Protein AF-A0A2I3G168-F1 (afdb_monomer_lite)

Sequence (100 aa):
MAEALSTRGPVPLMELELYFLIARYLSAGLCWRGAQVLVQELEQYQLLPQRVDWEGNEHNRSYEELVLSNEHVAPDHLLVTSLLTAGRQSLLRTAKGTLI

Organism: Nomascus leucogenys (NCBI:txid61853)

Structure (mmCIF, N/CA/C/O backbone):
data_AF-A0A2I3G168-F1
#
_entry.id   AF-A0A2I3G168-F1
#
loop_
_atom_site.group_PDB
_atom_site.id
_atom_site.type_symbol
_atom_site.label_atom_id
_atom_site.label_alt_id
_atom_site.label_comp_id
_atom_site.label_asym_id
_atom_site.label_entity_id
_atom_site.label_seq_id
_atom_site.pdbx_PDB_ins_code
_atom_site.Cartn_x
_atom_site.Cartn_y
_atom_site.Cartn_z
_atom_site.occupancy
_atom_site.B_iso_or_equiv
_atom_site.auth_seq_id
_atom_site.auth_comp_id
_atom_site.auth_asym_id
_atom_site.auth_atom_id
_atom_site.pdbx_PDB_model_num
ATOM 1 N N . MET A 1 1 ? 12.681 9.990 18.899 1.00 34.91 1 MET A N 1
ATOM 2 C CA . MET A 1 1 ? 12.603 10.435 17.490 1.00 34.91 1 MET A CA 1
ATOM 3 C C . MET A 1 1 ? 11.279 9.950 16.880 1.00 34.91 1 MET A C 1
ATOM 5 O O . MET A 1 1 ? 11.307 9.167 15.948 1.00 34.91 1 MET A O 1
ATOM 9 N N . ALA A 1 2 ? 10.122 10.347 17.427 1.00 42.28 2 ALA A N 1
ATOM 10 C CA . ALA A 1 2 ? 8.802 9.859 16.981 1.00 42.28 2 ALA A CA 1
ATOM 11 C C . ALA A 1 2 ? 7.738 10.975 17.040 1.00 42.28 2 ALA A C 1
ATOM 13 O O . ALA A 1 2 ? 6.606 10.758 17.453 1.00 42.28 2 ALA A O 1
ATOM 14 N N . GLU A 1 3 ? 8.126 12.203 16.688 1.00 37.78 3 GLU A N 1
ATOM 15 C CA . GLU A 1 3 ? 7.331 13.413 16.956 1.00 37.78 3 GLU A CA 1
ATOM 16 C C . GLU A 1 3 ? 6.925 14.153 15.673 1.00 37.78 3 GLU A C 1
ATOM 18 O O . GLU A 1 3 ? 6.940 15.376 15.615 1.00 37.78 3 GLU A O 1
ATOM 23 N N . ALA A 1 4 ? 6.592 13.416 14.606 1.00 46.38 4 ALA A N 1
ATOM 24 C CA . ALA A 1 4 ? 6.203 14.020 13.324 1.00 46.38 4 ALA A CA 1
ATOM 25 C C . ALA A 1 4 ? 4.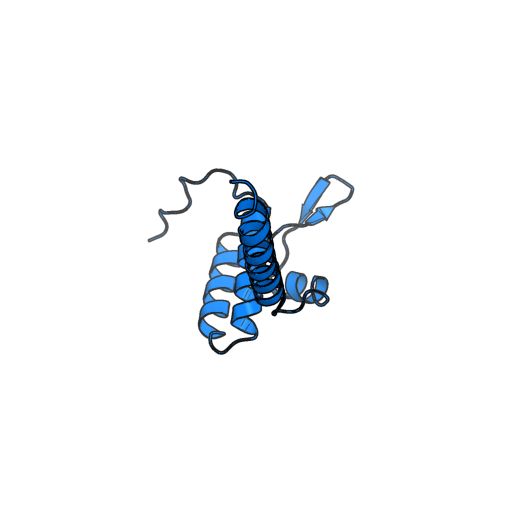795 13.648 12.826 1.00 46.38 4 ALA A C 1
ATOM 27 O O . ALA A 1 4 ? 4.332 14.240 11.855 1.00 46.38 4 ALA A O 1
ATOM 28 N N . LEU A 1 5 ? 4.090 12.711 13.473 1.00 51.47 5 LEU A N 1
ATOM 29 C CA . LEU A 1 5 ? 2.762 12.270 13.013 1.00 51.47 5 LEU A CA 1
ATOM 30 C C . LEU A 1 5 ? 1.585 12.881 13.788 1.00 51.47 5 LEU A C 1
ATOM 32 O O . LEU A 1 5 ? 0.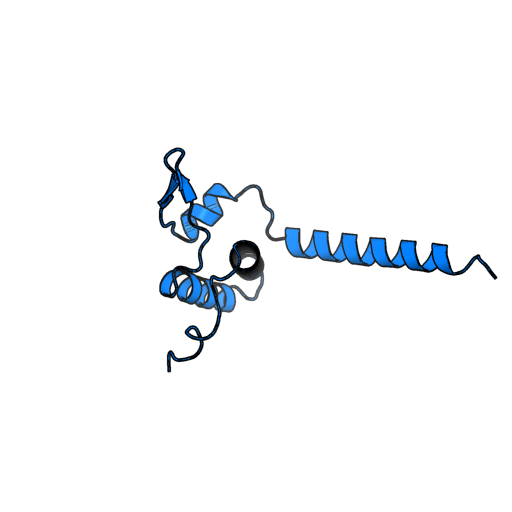450 12.758 13.351 1.00 51.47 5 LEU A O 1
ATOM 36 N N . SER A 1 6 ? 1.839 13.600 14.887 1.00 44.72 6 SER A N 1
ATOM 37 C CA . SER A 1 6 ? 0.779 14.171 15.741 1.00 44.72 6 SER A CA 1
ATOM 38 C C . SER A 1 6 ? 0.098 15.427 15.153 1.00 44.72 6 SER A C 1
ATOM 40 O O . SER A 1 6 ? -0.899 15.903 15.684 1.00 44.72 6 SER A O 1
ATOM 42 N N . THR A 1 7 ? 0.608 15.993 14.050 1.00 44.62 7 THR A N 1
ATOM 43 C CA . THR A 1 7 ? 0.104 17.260 13.472 1.00 44.62 7 THR A CA 1
ATOM 44 C C . THR A 1 7 ? -0.727 17.101 12.200 1.00 44.62 7 THR A C 1
ATOM 46 O O . THR A 1 7 ? -1.195 18.098 11.650 1.00 44.62 7 THR A O 1
ATOM 49 N N . ARG A 1 8 ? -0.930 15.876 11.710 1.00 50.94 8 ARG A N 1
ATOM 50 C CA . ARG A 1 8 ? -1.736 15.621 10.513 1.00 50.94 8 ARG A CA 1
ATOM 51 C C . ARG A 1 8 ? -3.072 15.031 10.942 1.00 50.94 8 ARG A C 1
A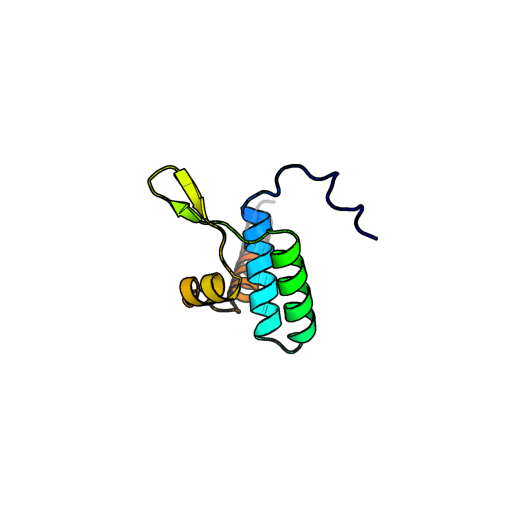TOM 53 O O . ARG A 1 8 ? -3.103 14.087 11.722 1.00 50.94 8 ARG A O 1
ATOM 60 N N . GLY A 1 9 ? -4.170 15.629 10.473 1.00 57.72 9 GLY A N 1
ATOM 61 C CA . GLY A 1 9 ? -5.516 15.074 10.646 1.00 57.72 9 GLY A CA 1
ATOM 62 C C . GLY A 1 9 ? -5.622 13.647 10.086 1.00 57.72 9 GLY A C 1
ATOM 63 O O . GLY A 1 9 ? -4.635 13.141 9.550 1.00 57.72 9 GLY A O 1
ATOM 64 N N . PRO A 1 10 ? -6.794 12.989 10.192 1.00 60.25 10 PRO A N 1
ATOM 65 C CA . PRO A 1 10 ? -6.974 11.631 9.681 1.00 60.25 10 PRO A CA 1
ATOM 66 C C . PRO A 1 10 ? -6.440 11.553 8.252 1.00 60.25 10 PRO A C 1
ATOM 68 O O . PRO A 1 10 ? -6.889 12.303 7.379 1.00 60.25 10 PRO A O 1
ATOM 71 N N . VAL A 1 11 ? -5.417 10.716 8.056 1.00 65.19 11 VAL A N 1
ATOM 72 C CA . VAL A 1 11 ? -4.762 10.563 6.759 1.00 65.19 11 VAL A CA 1
ATOM 73 C C . VAL A 1 11 ? -5.847 10.107 5.788 1.00 65.19 11 VAL A C 1
ATOM 75 O O . VAL A 1 11 ? -6.494 9.088 6.045 1.00 65.19 11 VAL A O 1
ATOM 78 N N . PRO A 1 12 ? -6.127 10.871 4.720 1.00 74.75 12 PRO A N 1
ATOM 79 C CA . PRO A 1 12 ? -7.187 10.504 3.799 1.00 74.75 12 PRO A CA 1
ATOM 80 C C . PRO A 1 12 ? -6.879 9.125 3.209 1.00 74.75 12 PRO A C 1
ATOM 82 O O . PRO A 1 12 ? -5.729 8.836 2.884 1.00 74.75 12 PRO A O 1
ATOM 85 N N . LEU A 1 13 ? -7.906 8.287 3.033 1.00 71.69 13 LEU A N 1
ATOM 86 C CA . LEU A 1 13 ? -7.765 6.922 2.498 1.00 71.69 13 LEU A CA 1
ATOM 87 C C . LEU A 1 13 ? -6.929 6.883 1.203 1.00 71.69 13 LEU A C 1
ATOM 89 O O . LEU A 1 13 ? -6.118 5.983 1.012 1.00 71.69 13 LEU A O 1
ATOM 93 N N . MET A 1 14 ? -7.052 7.924 0.375 1.00 74.44 14 MET A N 1
ATOM 94 C CA . MET A 1 14 ? -6.279 8.119 -0.855 1.00 74.44 14 MET A CA 1
ATOM 95 C C . MET A 1 14 ? -4.754 8.159 -0.631 1.00 74.44 14 MET A C 1
ATOM 97 O O . MET A 1 14 ? -3.991 7.656 -1.452 1.00 74.44 14 MET A O 1
ATOM 101 N N . GLU A 1 15 ? -4.284 8.770 0.462 1.00 81.12 15 GLU A N 1
ATOM 102 C CA . GLU A 1 15 ? -2.854 8.812 0.792 1.00 81.12 15 GLU A CA 1
ATOM 103 C C . GLU A 1 15 ? -2.350 7.431 1.229 1.00 81.12 15 GLU A C 1
ATOM 105 O O . GLU A 1 15 ? -1.267 7.020 0.813 1.00 81.12 15 GLU A O 1
ATOM 110 N N . LEU A 1 16 ? -3.148 6.680 1.996 1.00 82.19 16 LEU A N 1
ATOM 111 C CA . LEU A 1 16 ? -2.814 5.316 2.430 1.00 82.19 16 LEU A CA 1
ATOM 112 C C . LEU A 1 16 ? -2.721 4.356 1.233 1.00 82.19 16 LEU A C 1
ATOM 114 O O . LEU A 1 16 ? -1.765 3.586 1.116 1.00 82.19 16 LEU A O 1
ATOM 118 N N . GLU A 1 17 ? -3.670 4.454 0.298 1.00 82.56 17 GLU A N 1
ATOM 119 C CA . GLU A 1 17 ? -3.638 3.715 -0.970 1.00 82.56 17 GLU A CA 1
ATOM 120 C C . GLU A 1 17 ? -2.385 4.038 -1.791 1.00 82.56 17 GLU A C 1
ATOM 122 O O . GLU A 1 17 ? -1.749 3.141 -2.353 1.00 82.56 17 GLU A O 1
ATOM 127 N N . LEU A 1 18 ? -1.989 5.313 -1.836 1.00 84.56 18 LEU A N 1
ATOM 128 C CA . LEU A 1 18 ? -0.791 5.737 -2.549 1.00 84.56 18 LEU A CA 1
ATOM 129 C C . LEU A 1 18 ? 0.479 5.150 -1.921 1.00 84.56 18 LEU A C 1
ATOM 131 O O . LEU A 1 18 ? 1.328 4.636 -2.652 1.00 84.56 18 LEU A O 1
ATOM 135 N N . TYR A 1 19 ? 0.613 5.178 -0.593 1.00 86.88 19 TYR A N 1
ATOM 136 C CA . TYR A 1 19 ? 1.761 4.567 0.083 1.00 86.88 19 TYR A CA 1
ATOM 137 C C . TYR A 1 19 ? 1.854 3.063 -0.184 1.00 86.88 19 TYR A C 1
ATOM 139 O O . TYR A 1 19 ? 2.943 2.566 -0.481 1.00 86.88 19 TYR A O 1
ATOM 147 N N . PHE A 1 20 ? 0.723 2.352 -0.152 1.00 85.62 20 PHE A N 1
ATOM 148 C CA . PHE A 1 20 ? 0.665 0.934 -0.508 1.00 85.62 20 PHE A CA 1
ATOM 149 C C . PHE A 1 20 ? 1.151 0.684 -1.944 1.00 85.62 20 PHE A C 1
ATOM 151 O O . PHE A 1 20 ? 1.991 -0.187 -2.181 1.00 85.62 20 PHE A O 1
ATOM 158 N N . LEU A 1 21 ? 0.677 1.477 -2.910 1.00 86.12 21 LEU A N 1
ATOM 159 C CA . LEU A 1 21 ? 1.093 1.360 -4.310 1.00 86.12 21 LEU A CA 1
ATOM 160 C C . LEU A 1 21 ? 2.586 1.649 -4.502 1.00 86.12 21 LEU A C 1
ATOM 162 O O . LEU A 1 21 ? 3.247 0.945 -5.267 1.00 86.12 21 LEU A O 1
ATOM 166 N N . ILE A 1 22 ? 3.127 2.651 -3.803 1.00 87.19 22 ILE A N 1
ATOM 167 C CA . ILE A 1 22 ? 4.557 2.981 -3.838 1.00 87.19 22 ILE A CA 1
ATOM 168 C C . ILE A 1 22 ? 5.382 1.824 -3.276 1.00 87.19 22 ILE A C 1
ATOM 170 O O . ILE A 1 22 ? 6.339 1.401 -3.923 1.00 87.19 22 ILE A O 1
ATOM 174 N N . ALA A 1 23 ? 5.008 1.286 -2.111 1.00 88.75 23 ALA A N 1
ATOM 175 C CA . ALA A 1 23 ? 5.686 0.134 -1.523 1.00 88.75 23 ALA A CA 1
ATOM 176 C C . ALA A 1 23 ? 5.707 -1.039 -2.513 1.00 88.75 23 ALA A C 1
ATOM 178 O O . ALA A 1 23 ? 6.766 -1.606 -2.779 1.00 88.75 23 ALA A O 1
ATOM 179 N N . ARG A 1 24 ? 4.574 -1.318 -3.165 1.00 86.81 24 ARG A N 1
ATOM 180 C CA . ARG A 1 24 ? 4.455 -2.413 -4.131 1.00 86.81 24 ARG A CA 1
ATOM 181 C C . ARG A 1 24 ? 5.279 -2.204 -5.399 1.00 86.81 24 ARG A C 1
ATOM 183 O O . ARG A 1 24 ? 5.897 -3.146 -5.890 1.00 86.81 24 ARG A O 1
ATOM 190 N N . TYR A 1 25 ? 5.339 -0.973 -5.901 1.00 85.69 25 TYR A N 1
ATOM 191 C CA . TYR A 1 25 ? 6.207 -0.607 -7.019 1.00 85.69 25 TYR A CA 1
ATOM 192 C C . TYR A 1 25 ? 7.691 -0.779 -6.663 1.00 85.69 25 TYR A C 1
ATOM 194 O O . TYR A 1 25 ? 8.454 -1.374 -7.423 1.00 85.69 25 TYR A O 1
ATOM 202 N N . LEU A 1 26 ? 8.104 -0.311 -5.482 1.00 87.88 26 LEU A N 1
ATOM 203 C CA . LEU A 1 26 ? 9.489 -0.418 -5.021 1.00 87.88 26 LEU A CA 1
ATOM 204 C C . LEU A 1 26 ? 9.900 -1.872 -4.752 1.00 87.88 26 LEU A C 1
ATOM 206 O O . LEU A 1 26 ? 11.040 -2.228 -5.047 1.00 87.88 26 LEU A O 1
ATOM 210 N N . SER A 1 27 ? 8.988 -2.706 -4.240 1.00 85.00 27 SER A N 1
ATOM 211 C CA . SER A 1 27 ? 9.208 -4.144 -4.035 1.00 85.00 27 SER A CA 1
ATOM 212 C C . SER A 1 27 ? 9.456 -4.894 -5.344 1.00 85.00 27 SER A C 1
ATOM 214 O O . SER A 1 27 ? 10.244 -5.834 -5.354 1.00 85.00 27 SER A O 1
ATOM 216 N N . ALA A 1 28 ? 8.813 -4.482 -6.441 1.00 84.50 28 ALA A N 1
ATOM 217 C CA . ALA A 1 28 ? 9.024 -5.066 -7.767 1.00 84.50 28 ALA A CA 1
ATOM 218 C C . ALA A 1 28 ? 10.292 -4.538 -8.474 1.00 84.50 28 ALA A C 1
ATOM 220 O O . ALA A 1 28 ? 10.742 -5.124 -9.457 1.00 84.50 28 ALA A O 1
ATOM 221 N N . GLY A 1 29 ? 10.863 -3.428 -7.996 1.00 81.81 29 GLY A N 1
ATOM 222 C CA . GLY A 1 29 ? 12.032 -2.776 -8.583 1.00 81.81 29 GLY A CA 1
ATOM 223 C C . GLY A 1 29 ? 13.355 -3.069 -7.865 1.00 81.81 29 GLY A C 1
ATOM 224 O O . GLY A 1 29 ? 13.452 -3.843 -6.916 1.00 81.81 29 GLY A O 1
ATOM 225 N N . LEU A 1 30 ? 14.413 -2.369 -8.287 1.00 83.69 30 LEU A N 1
ATOM 226 C CA . LEU A 1 30 ? 15.752 -2.455 -7.676 1.00 83.69 30 LEU A CA 1
ATOM 227 C C . LEU A 1 30 ? 15.797 -1.915 -6.231 1.00 83.69 30 LEU A C 1
ATOM 229 O O . LEU A 1 30 ? 16.729 -2.208 -5.483 1.00 83.69 30 LEU A O 1
ATOM 233 N N . CYS A 1 31 ? 14.787 -1.141 -5.828 1.00 86.75 31 CYS A N 1
ATOM 234 C CA . CYS A 1 31 ? 14.700 -0.458 -4.536 1.00 86.75 31 CYS A CA 1
ATOM 235 C C . CYS A 1 31 ? 13.913 -1.250 -3.474 1.00 86.75 31 CYS A C 1
ATOM 237 O O . CYS A 1 31 ? 13.310 -0.654 -2.580 1.00 86.75 31 CYS A O 1
ATOM 239 N N . TRP A 1 32 ? 13.950 -2.583 -3.525 1.00 86.00 32 TRP A N 1
ATOM 240 C CA . TRP A 1 32 ? 13.219 -3.463 -2.603 1.00 86.00 32 TRP A CA 1
ATOM 241 C C . TRP A 1 32 ? 13.564 -3.234 -1.120 1.00 86.00 32 TRP A C 1
ATOM 243 O O . TRP A 1 32 ? 12.696 -3.343 -0.259 1.00 86.00 32 TRP A O 1
ATOM 253 N N . ARG A 1 33 ? 14.807 -2.838 -0.807 1.00 90.19 33 ARG A N 1
ATOM 254 C CA . ARG A 1 33 ? 15.217 -2.476 0.565 1.00 90.19 33 ARG A CA 1
ATOM 255 C C . ARG A 1 33 ? 14.448 -1.272 1.103 1.00 90.19 33 ARG A C 1
ATOM 257 O O . ARG A 1 33 ? 14.065 -1.260 2.266 1.00 90.19 33 ARG A O 1
ATOM 264 N N . GLY A 1 34 ? 14.218 -0.269 0.255 1.00 90.62 34 GLY A N 1
ATOM 265 C CA . GLY A 1 34 ? 13.415 0.899 0.617 1.00 90.62 34 GLY A CA 1
ATOM 266 C C . GLY A 1 34 ? 11.945 0.531 0.804 1.00 90.62 34 GLY A C 1
ATOM 267 O O . GLY A 1 34 ? 11.307 1.021 1.730 1.00 90.62 34 GLY A O 1
ATOM 268 N N . ALA A 1 35 ? 11.437 -0.390 -0.019 1.00 90.50 35 ALA A N 1
ATOM 269 C CA . ALA A 1 35 ? 10.091 -0.931 0.138 1.00 90.50 35 ALA A CA 1
ATOM 270 C C . ALA A 1 35 ? 9.910 -1.628 1.492 1.00 90.50 35 ALA A C 1
AT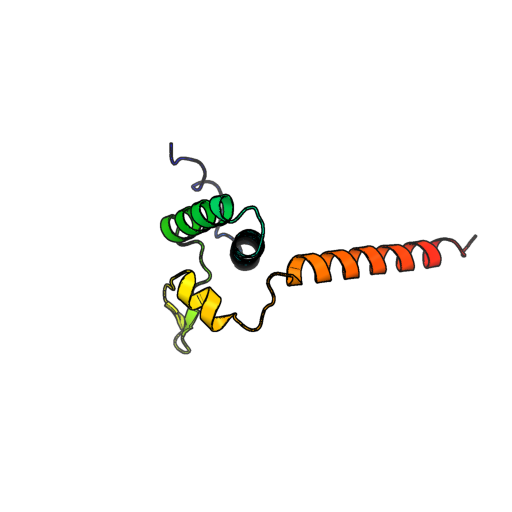OM 272 O O . ALA A 1 35 ? 8.909 -1.410 2.160 1.00 90.50 35 ALA A O 1
ATOM 273 N N . GLN A 1 36 ? 10.895 -2.418 1.924 1.00 90.19 36 GLN A N 1
ATOM 274 C CA . GLN A 1 36 ? 10.826 -3.141 3.192 1.00 90.19 36 GLN A CA 1
ATOM 275 C C . GLN A 1 36 ? 10.732 -2.195 4.396 1.00 90.19 36 GLN A C 1
ATOM 277 O O . GLN A 1 36 ? 9.907 -2.414 5.278 1.00 90.19 36 GLN A O 1
ATOM 282 N N . VAL A 1 37 ? 11.527 -1.120 4.406 1.00 92.88 37 VAL A N 1
ATOM 283 C CA . VAL A 1 37 ? 11.448 -0.088 5.453 1.00 92.88 37 VAL A CA 1
ATOM 284 C C . VAL A 1 37 ? 10.091 0.615 5.417 1.00 92.88 37 VAL A C 1
ATOM 286 O O . VAL A 1 37 ? 9.468 0.789 6.455 1.00 92.88 37 VAL A O 1
ATOM 289 N N . LEU A 1 38 ? 9.592 0.964 4.227 1.00 90.69 38 LEU A N 1
ATOM 290 C CA . LEU A 1 38 ? 8.268 1.576 4.087 1.00 90.69 38 LEU A CA 1
ATOM 291 C C . LEU A 1 38 ? 7.153 0.680 4.631 1.00 90.69 38 LEU A C 1
ATOM 293 O O . LEU A 1 38 ? 6.285 1.174 5.339 1.00 90.69 38 LEU A O 1
ATOM 297 N N . VAL A 1 39 ? 7.180 -0.622 4.342 1.00 89.50 39 VAL A N 1
ATOM 298 C CA . VAL A 1 39 ? 6.192 -1.577 4.866 1.00 89.50 39 VAL A CA 1
ATOM 299 C C . VAL A 1 39 ? 6.234 -1.631 6.393 1.00 89.50 39 VAL A C 1
ATOM 301 O O . VAL A 1 39 ? 5.183 -1.564 7.023 1.00 89.50 39 VAL A O 1
ATOM 304 N N . GLN A 1 40 ? 7.429 -1.672 6.988 1.00 89.19 40 GLN A N 1
ATOM 305 C CA . GLN A 1 40 ? 7.583 -1.659 8.446 1.00 89.19 40 GLN A CA 1
ATOM 306 C C . GLN A 1 40 ? 7.004 -0.389 9.079 1.00 89.19 40 GLN A C 1
ATOM 308 O O . GLN A 1 40 ? 6.276 -0.475 10.064 1.00 89.19 40 GLN A O 1
ATOM 313 N N . GLU A 1 41 ? 7.276 0.781 8.497 1.00 90.69 41 GLU A N 1
ATOM 314 C CA . GLU A 1 41 ? 6.718 2.049 8.979 1.00 90.69 41 GLU A CA 1
ATOM 315 C C . GLU A 1 41 ? 5.185 2.070 8.830 1.00 90.69 41 GLU A C 1
ATOM 317 O O . GLU A 1 41 ? 4.477 2.494 9.743 1.00 90.69 41 GLU A O 1
ATOM 322 N N . LEU A 1 42 ? 4.645 1.565 7.714 1.00 86.88 42 LEU A N 1
ATOM 323 C CA . LEU A 1 42 ? 3.198 1.491 7.486 1.00 86.88 42 LEU A CA 1
ATOM 324 C C . LEU A 1 42 ? 2.491 0.590 8.503 1.00 86.88 42 LEU A C 1
ATOM 326 O O . LEU A 1 42 ? 1.424 0.956 8.994 1.00 86.88 42 LEU A O 1
ATOM 330 N N . GLU A 1 43 ? 3.077 -0.558 8.840 1.00 85.19 43 GLU A N 1
ATOM 331 C CA . GLU A 1 43 ? 2.540 -1.464 9.858 1.00 85.19 43 GLU A CA 1
ATOM 332 C C . GLU A 1 43 ? 2.665 -0.873 11.266 1.00 85.19 43 GLU A C 1
ATOM 334 O O . GLU A 1 43 ? 1.703 -0.915 12.036 1.00 85.19 43 GLU A O 1
ATOM 339 N N . GLN A 1 44 ? 3.807 -0.254 11.589 1.00 85.25 44 GLN A N 1
ATOM 340 C CA . GLN A 1 44 ? 4.045 0.381 12.887 1.00 85.25 44 GLN A CA 1
ATOM 341 C C . GLN A 1 44 ? 3.045 1.507 13.174 1.00 85.25 44 GLN A C 1
ATOM 343 O O . GLN A 1 44 ? 2.577 1.642 14.305 1.00 85.25 44 GLN A O 1
ATOM 348 N N . TYR A 1 45 ? 2.712 2.309 12.163 1.00 83.00 45 TYR A N 1
ATOM 349 C CA . TYR A 1 45 ? 1.753 3.406 12.296 1.00 83.00 45 TYR A CA 1
ATOM 350 C C . TYR A 1 45 ? 0.316 3.021 11.926 1.00 83.00 45 TYR A C 1
ATOM 352 O O . TYR A 1 45 ? -0.553 3.890 11.935 1.00 83.00 45 TYR A O 1
ATOM 360 N N . GLN A 1 46 ? 0.055 1.748 11.605 1.00 78.75 46 GLN A N 1
ATOM 361 C CA . GLN A 1 46 ? -1.246 1.254 11.133 1.00 78.75 46 GLN A CA 1
ATOM 362 C C . GLN A 1 46 ? -1.844 2.103 9.998 1.00 78.75 46 GLN A C 1
ATOM 364 O O . GLN A 1 46 ? -3.045 2.349 9.937 1.00 78.75 46 GLN A O 1
ATOM 369 N N . LEU A 1 47 ? -0.989 2.532 9.069 1.00 82.12 47 LEU A N 1
ATOM 370 C CA . LEU A 1 47 ? -1.351 3.339 7.901 1.00 82.12 47 LEU A CA 1
ATOM 371 C C . LEU A 1 47 ? -1.790 2.474 6.707 1.00 82.12 47 LEU A C 1
ATOM 373 O O . LEU A 1 47 ? -1.860 2.941 5.572 1.00 82.12 47 LEU A O 1
ATOM 377 N N . LEU A 1 48 ? -2.043 1.187 6.929 1.00 81.81 48 LEU A N 1
ATOM 378 C CA . LEU A 1 48 ? -2.579 0.321 5.892 1.00 81.81 48 LEU A CA 1
ATOM 379 C C . LEU A 1 48 ? -4.097 0.512 5.797 1.00 81.81 48 LEU A C 1
ATOM 381 O O . LEU A 1 48 ? -4.756 0.623 6.833 1.00 81.81 48 LEU A O 1
ATOM 385 N N . PRO A 1 49 ? -4.668 0.528 4.578 1.00 76.12 49 PRO A N 1
ATOM 386 C CA . PRO A 1 49 ? -6.109 0.607 4.415 1.00 76.12 49 PRO A CA 1
ATOM 387 C C . PRO A 1 49 ? -6.778 -0.584 5.111 1.00 76.12 49 PRO A C 1
ATOM 389 O O . PRO A 1 49 ? -6.602 -1.742 4.720 1.00 76.12 49 PRO A O 1
ATOM 392 N N . GLN A 1 50 ? -7.532 -0.280 6.166 1.00 79.56 50 GLN A N 1
ATOM 393 C CA . GLN A 1 50 ? -8.319 -1.261 6.903 1.00 79.56 50 GLN A CA 1
ATOM 394 C C . GLN A 1 50 ? -9.543 -1.651 6.081 1.00 79.56 50 GLN A C 1
ATOM 396 O O . GLN A 1 50 ? -10.029 -0.874 5.253 1.00 79.56 50 GLN A O 1
ATOM 401 N N . ARG A 1 51 ? -10.052 -2.868 6.288 1.00 77.31 51 ARG A N 1
ATOM 402 C CA . ARG A 1 51 ? -11.336 -3.235 5.685 1.00 77.31 51 ARG A CA 1
ATOM 403 C C . ARG A 1 51 ? -12.479 -2.938 6.613 1.00 77.31 51 ARG A C 1
ATOM 405 O O . ARG A 1 51 ? -12.393 -3.205 7.799 1.00 77.31 51 ARG A O 1
ATOM 412 N N . VAL A 1 52 ? -13.552 -2.458 6.009 1.00 76.44 52 VAL A N 1
ATOM 413 C CA . VAL A 1 52 ? -14.818 -2.244 6.681 1.00 76.44 52 VAL A CA 1
ATOM 414 C C . VAL A 1 52 ? -15.719 -3.427 6.354 1.00 76.44 52 VAL A C 1
ATOM 416 O O . VAL A 1 52 ? -15.940 -3.738 5.179 1.00 76.44 52 VAL A O 1
ATOM 419 N N . ASP A 1 53 ? -16.199 -4.105 7.387 1.00 83.19 53 ASP A N 1
ATOM 420 C CA . ASP A 1 53 ? -17.192 -5.161 7.246 1.00 83.19 53 ASP A CA 1
ATOM 421 C C . ASP A 1 53 ? -18.564 -4.581 6.876 1.00 83.19 53 ASP A C 1
ATOM 423 O O . ASP A 1 53 ? -18.808 -3.377 6.955 1.00 83.19 53 ASP A O 1
ATOM 427 N N . TRP A 1 54 ? -19.506 -5.442 6.488 1.00 74.56 54 TRP A N 1
ATOM 428 C CA . TRP A 1 54 ? -20.884 -5.030 6.186 1.00 74.56 54 TRP A CA 1
ATOM 429 C C . TRP A 1 54 ? -21.607 -4.418 7.403 1.00 74.56 54 TRP A C 1
ATOM 431 O O . TRP A 1 54 ? -22.566 -3.671 7.227 1.00 74.56 54 TRP A O 1
ATOM 441 N N . GLU A 1 55 ? -21.121 -4.693 8.618 1.00 82.38 55 GLU A N 1
ATOM 442 C CA . GLU A 1 55 ? -21.571 -4.079 9.877 1.00 82.38 55 GLU A CA 1
ATOM 443 C C . GLU A 1 55 ? -20.870 -2.745 10.195 1.00 82.38 55 GLU A C 1
ATOM 445 O O . GLU A 1 55 ? -21.209 -2.098 11.182 1.00 82.38 55 GLU A O 1
ATOM 450 N N . GLY A 1 56 ? -19.910 -2.307 9.372 1.00 80.25 56 GLY A N 1
ATOM 451 C CA . GLY A 1 56 ? -19.176 -1.056 9.578 1.00 80.25 56 GLY A CA 1
ATOM 452 C C . GLY A 1 56 ? -17.946 -1.169 10.484 1.00 80.25 56 GLY A C 1
ATOM 453 O O . GLY A 1 56 ? -17.338 -0.149 10.795 1.00 80.25 56 GLY A O 1
ATOM 454 N N . ASN A 1 57 ? -17.570 -2.378 10.909 1.00 79.75 57 ASN A N 1
ATOM 455 C CA . ASN A 1 57 ? -16.399 -2.598 11.759 1.00 79.75 57 ASN A CA 1
ATOM 456 C C . ASN A 1 57 ? -15.109 -2.566 10.937 1.00 79.75 57 ASN A C 1
ATOM 458 O O . ASN A 1 57 ? -15.041 -3.182 9.872 1.00 79.75 57 ASN A O 1
ATOM 462 N N . GLU A 1 58 ? -14.090 -1.866 11.436 1.00 80.50 58 GLU A N 1
ATOM 463 C CA . GLU A 1 58 ? -12.773 -1.811 10.805 1.00 80.50 58 GLU A CA 1
ATOM 464 C C . GLU A 1 58 ? -11.899 -2.989 11.260 1.00 80.50 58 GLU A C 1
ATOM 466 O O . GLU A 1 58 ? -11.772 -3.285 12.449 1.00 80.50 58 GLU A O 1
ATOM 471 N N . HIS A 1 59 ? -11.289 -3.668 10.293 1.00 77.50 59 HIS A N 1
ATOM 472 C CA . HIS A 1 59 ? -10.396 -4.796 10.501 1.00 77.50 59 HIS A CA 1
ATOM 473 C C . HIS A 1 59 ? -9.005 -4.476 9.967 1.00 77.50 59 HIS A C 1
ATOM 475 O O . HIS A 1 59 ? -8.814 -4.226 8.767 1.00 77.50 59 HIS A O 1
ATOM 481 N N . ASN A 1 60 ? -8.025 -4.562 10.867 1.00 75.81 60 ASN A N 1
ATOM 482 C CA . ASN A 1 60 ? -6.613 -4.464 10.528 1.00 75.81 60 ASN A CA 1
ATOM 483 C C . ASN A 1 60 ? -6.199 -5.607 9.602 1.00 75.81 60 ASN A C 1
ATOM 485 O O . ASN A 1 60 ? -6.662 -6.740 9.731 1.00 75.81 60 ASN A O 1
ATOM 489 N N . ARG A 1 61 ? -5.293 -5.290 8.678 1.00 78.50 61 ARG A N 1
ATOM 490 C CA . ARG A 1 61 ? -4.727 -6.229 7.709 1.00 78.50 61 ARG A CA 1
ATOM 491 C C . ARG A 1 61 ? -3.227 -6.080 7.652 1.00 78.50 61 ARG A C 1
ATOM 493 O O . ARG A 1 61 ? -2.717 -4.969 7.796 1.00 78.50 61 ARG A O 1
ATOM 500 N N . SER A 1 62 ? -2.544 -7.190 7.408 1.00 82.81 62 SER A N 1
ATOM 501 C CA . SER A 1 62 ? -1.117 -7.153 7.109 1.00 82.81 62 SER A CA 1
ATOM 502 C C . SER A 1 62 ? -0.880 -6.659 5.684 1.00 82.81 62 SER A C 1
ATOM 504 O O . SER A 1 62 ? -1.754 -6.742 4.808 1.00 82.81 62 SER A O 1
ATOM 506 N N . TYR A 1 63 ? 0.327 -6.157 5.429 1.00 83.25 63 TYR A N 1
ATOM 507 C CA . TYR A 1 63 ? 0.714 -5.752 4.082 1.00 83.25 63 TYR A CA 1
ATOM 508 C C . TYR A 1 63 ? 0.620 -6.923 3.090 1.00 83.25 63 TYR A C 1
ATOM 510 O O . TYR A 1 63 ? 0.148 -6.758 1.966 1.00 83.25 63 TYR A O 1
ATOM 518 N N . GLU A 1 64 ? 1.002 -8.125 3.517 1.00 82.81 64 GLU A N 1
ATOM 519 C CA . GLU A 1 64 ? 0.979 -9.340 2.696 1.00 82.81 64 GLU A CA 1
ATOM 520 C C . GLU A 1 64 ? -0.442 -9.719 2.259 1.00 82.81 64 GLU A C 1
ATOM 522 O O . GLU A 1 64 ? -0.672 -10.000 1.083 1.00 82.81 64 GLU A O 1
ATOM 527 N N . GLU A 1 65 ? -1.428 -9.639 3.155 1.00 82.12 65 GLU A N 1
ATOM 528 C CA . GLU A 1 65 ? -2.838 -9.866 2.812 1.00 82.12 65 GLU A CA 1
ATOM 529 C C . GLU A 1 65 ? -3.372 -8.824 1.822 1.00 82.12 65 GLU A C 1
ATOM 531 O O . GLU A 1 65 ? -4.166 -9.137 0.925 1.00 82.12 65 GLU A O 1
ATOM 536 N N . LEU A 1 66 ? -2.941 -7.568 1.963 1.00 81.88 66 LEU A N 1
ATOM 537 C CA . LEU A 1 66 ? -3.275 -6.510 1.015 1.00 81.88 66 LEU A CA 1
ATOM 538 C C . LEU A 1 66 ? -2.658 -6.773 -0.358 1.00 81.88 66 LEU A C 1
ATOM 540 O O . LEU A 1 66 ? -3.344 -6.590 -1.361 1.00 81.88 66 LEU A O 1
ATOM 544 N N . VAL A 1 67 ? -1.415 -7.248 -0.426 1.00 82.50 67 VAL A N 1
ATOM 545 C CA . VAL A 1 67 ? -0.767 -7.623 -1.690 1.00 82.50 67 VAL A CA 1
ATOM 546 C C . VAL A 1 67 ? -1.492 -8.792 -2.354 1.00 82.50 67 VAL A C 1
ATOM 548 O O . VAL A 1 67 ? -1.792 -8.697 -3.542 1.00 82.50 67 VAL A O 1
ATOM 551 N N . LEU A 1 68 ? -1.836 -9.841 -1.600 1.00 81.50 68 LEU A N 1
ATOM 552 C CA . LEU A 1 68 ? -2.568 -11.005 -2.116 1.00 81.50 68 LEU A CA 1
ATOM 553 C C . LEU A 1 68 ? -3.964 -10.623 -2.619 1.00 81.50 68 LEU A C 1
ATOM 555 O O . LEU A 1 68 ? -4.377 -11.012 -3.706 1.00 81.50 68 LEU A O 1
ATOM 559 N N . SER A 1 69 ? -4.699 -9.812 -1.855 1.00 78.44 69 SER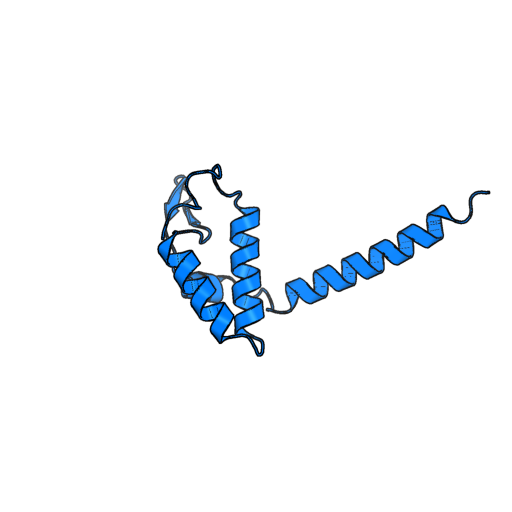 A N 1
ATOM 560 C CA . SER A 1 69 ? -6.032 -9.363 -2.274 1.00 78.44 69 SER A CA 1
ATOM 561 C C . SER A 1 69 ? -6.003 -8.376 -3.448 1.00 78.44 69 SER A C 1
ATOM 563 O O . SER A 1 69 ? -6.972 -8.306 -4.204 1.00 78.44 69 SER A O 1
ATOM 565 N N . ASN A 1 70 ? -4.892 -7.659 -3.637 1.00 74.19 70 ASN A N 1
ATOM 566 C CA . ASN A 1 70 ? -4.664 -6.738 -4.751 1.00 74.19 70 ASN A CA 1
ATOM 567 C C . ASN A 1 70 ? -3.698 -7.305 -5.805 1.00 74.19 70 ASN A C 1
ATOM 569 O O . ASN A 1 70 ? -3.023 -6.532 -6.487 1.00 74.19 70 ASN A O 1
ATOM 573 N N . GLU A 1 71 ? -3.636 -8.628 -5.982 1.00 73.00 71 GLU A N 1
ATOM 574 C CA . GLU A 1 71 ? -2.774 -9.269 -6.989 1.00 73.00 71 GLU A CA 1
ATOM 575 C C . GLU A 1 71 ? -3.025 -8.717 -8.405 1.00 73.00 71 GLU A C 1
ATOM 577 O O . GLU A 1 71 ? -2.093 -8.482 -9.168 1.00 73.00 71 GLU A O 1
ATOM 582 N N . HIS A 1 72 ? -4.287 -8.413 -8.718 1.00 72.94 72 HIS A N 1
ATOM 583 C CA . HIS A 1 72 ? -4.735 -7.883 -10.010 1.00 72.94 72 HIS A CA 1
ATOM 584 C C . HIS A 1 72 ? -4.160 -6.514 -10.369 1.00 72.94 72 HIS A C 1
ATOM 586 O O . HIS A 1 72 ? -4.146 -6.132 -11.539 1.00 72.94 72 HIS A O 1
ATOM 592 N N . VAL A 1 73 ? -3.725 -5.739 -9.378 1.00 71.25 73 VAL A N 1
ATOM 593 C CA . VAL A 1 73 ? -3.064 -4.473 -9.658 1.00 71.25 73 VAL A CA 1
ATOM 594 C C . VAL A 1 73 ? -1.648 -4.859 -10.093 1.00 71.25 73 VAL A C 1
ATOM 596 O O . VAL A 1 73 ? -0.919 -5.484 -9.337 1.00 71.25 73 VAL A O 1
ATOM 599 N N . ALA A 1 74 ? -1.190 -4.512 -11.289 1.00 70.88 74 ALA A N 1
ATOM 600 C CA . ALA A 1 74 ? 0.232 -4.666 -11.622 1.00 70.88 74 ALA A CA 1
ATOM 601 C C . ALA A 1 74 ? 1.085 -3.614 -10.871 1.00 70.88 74 ALA A C 1
ATOM 603 O O . ALA A 1 74 ? 0.609 -2.495 -10.643 1.00 70.88 74 ALA A O 1
ATOM 604 N N . PRO A 1 75 ? 2.334 -3.915 -10.473 1.00 68.00 75 PRO A N 1
ATOM 605 C CA . PRO A 1 75 ? 3.234 -2.914 -9.889 1.00 68.00 75 PRO A CA 1
ATOM 606 C C . PRO A 1 75 ? 3.456 -1.715 -10.830 1.00 68.00 75 PRO A C 1
ATOM 608 O O . PRO A 1 75 ? 3.624 -0.591 -10.364 1.00 68.00 75 PRO A O 1
ATOM 611 N N . ASP A 1 76 ? 3.333 -1.913 -12.145 1.00 67.62 76 ASP A N 1
ATOM 612 C CA . ASP A 1 76 ? 3.468 -0.872 -13.170 1.00 67.62 76 ASP A CA 1
ATOM 613 C C . ASP A 1 76 ? 2.293 0.117 -13.267 1.00 67.62 76 ASP A C 1
ATOM 615 O O . ASP A 1 76 ? 2.362 1.070 -14.046 1.00 67.62 76 ASP A O 1
ATOM 619 N N . HIS A 1 77 ? 1.208 -0.046 -12.496 1.00 69.00 77 HIS A N 1
ATOM 620 C CA . HIS A 1 77 ? 0.039 0.845 -12.596 1.00 69.00 77 HIS A CA 1
ATOM 621 C C . HIS A 1 77 ? 0.381 2.331 -12.398 1.00 69.00 77 HIS A C 1
ATOM 623 O O . HIS A 1 77 ? -0.222 3.193 -13.045 1.00 69.00 77 HIS A O 1
ATOM 629 N N . LEU A 1 78 ? 1.367 2.648 -11.553 1.00 66.56 78 LEU A N 1
ATOM 630 C CA . LEU A 1 78 ? 1.846 4.022 -11.361 1.00 66.56 78 LEU A CA 1
ATOM 631 C C . LEU A 1 78 ? 2.560 4.571 -12.611 1.00 66.56 78 LEU A C 1
ATOM 633 O O . LEU A 1 78 ? 2.352 5.722 -12.998 1.00 66.56 78 LEU A O 1
ATOM 637 N N . LEU A 1 79 ? 3.355 3.742 -13.296 1.00 66.88 79 LEU A N 1
ATOM 638 C CA . LEU A 1 79 ? 4.009 4.124 -14.551 1.00 66.88 79 LEU A CA 1
ATOM 639 C C . LEU A 1 79 ? 2.974 4.346 -15.654 1.00 66.88 79 LEU A C 1
ATOM 641 O O . LEU A 1 79 ? 2.982 5.393 -16.302 1.00 66.88 79 LEU A O 1
ATOM 645 N N . VAL A 1 80 ? 2.038 3.408 -15.820 1.00 65.19 80 VAL A N 1
ATOM 646 C CA . VAL A 1 80 ? 0.981 3.481 -16.842 1.00 65.19 80 VAL A CA 1
ATOM 647 C C . VAL A 1 80 ? 0.122 4.734 -16.666 1.00 65.19 80 VAL A C 1
ATOM 649 O O . VAL A 1 80 ? -0.120 5.461 -17.630 1.00 65.19 80 VAL A O 1
ATOM 652 N N . THR A 1 81 ? -0.304 5.043 -15.441 1.00 60.75 81 THR A N 1
AT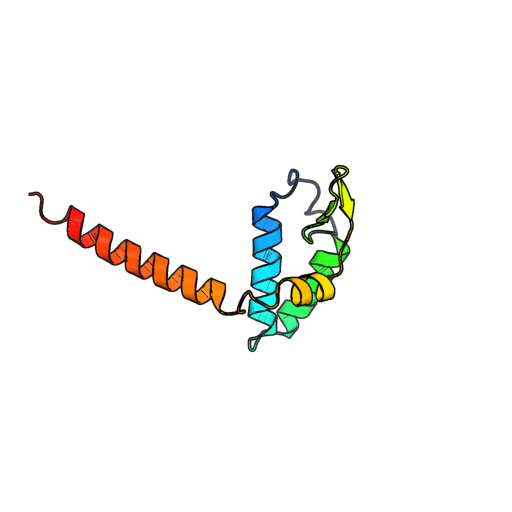OM 653 C CA . THR A 1 81 ? -1.106 6.247 -15.168 1.00 60.75 81 THR A CA 1
ATOM 654 C C . THR A 1 81 ? -0.330 7.540 -15.425 1.00 60.75 81 THR A C 1
ATOM 656 O O . THR A 1 81 ? -0.891 8.476 -16.006 1.00 60.75 81 THR A O 1
ATOM 659 N N . SER A 1 82 ? 0.961 7.597 -15.077 1.00 65.06 82 SER A N 1
ATOM 660 C CA . SER A 1 82 ? 1.802 8.767 -15.363 1.00 65.06 82 SER A CA 1
ATOM 661 C C . SER A 1 82 ? 1.991 8.992 -16.868 1.00 65.06 82 SER A C 1
ATOM 663 O O . SER A 1 82 ? 1.835 10.119 -17.342 1.00 65.06 82 SER A O 1
ATOM 665 N N . LEU A 1 83 ? 2.215 7.923 -17.641 1.00 67.69 83 LEU A N 1
ATOM 666 C CA . LEU A 1 83 ? 2.370 7.974 -19.096 1.00 67.69 83 LEU A CA 1
ATOM 667 C C . LEU A 1 83 ? 1.070 8.386 -19.794 1.00 67.69 83 LEU A C 1
ATOM 669 O O . LEU A 1 83 ? 1.088 9.251 -20.671 1.00 67.69 83 LEU A O 1
ATOM 673 N N . LEU A 1 84 ? -0.071 7.832 -19.376 1.00 70.00 84 LEU A N 1
ATOM 674 C CA . LEU A 1 84 ? -1.381 8.215 -19.910 1.00 70.00 84 LEU A CA 1
ATOM 675 C C . LEU A 1 84 ? -1.723 9.678 -19.593 1.00 70.00 84 LEU A C 1
ATOM 677 O O . LEU A 1 84 ? -2.274 10.384 -20.439 1.00 70.00 84 LEU A O 1
ATOM 681 N N . THR A 1 85 ? -1.372 10.163 -18.401 1.00 61.69 85 THR A N 1
ATOM 682 C CA . THR A 1 85 ? -1.608 11.561 -18.007 1.00 61.69 85 THR A CA 1
ATOM 683 C C . THR A 1 85 ? -0.673 12.518 -18.748 1.00 61.69 85 THR A C 1
ATOM 685 O O . THR A 1 85 ? -1.125 13.544 -19.258 1.00 61.69 85 THR A O 1
ATOM 688 N N . ALA A 1 86 ? 0.608 12.166 -18.886 1.00 68.88 86 ALA A N 1
ATOM 689 C CA . ALA A 1 86 ? 1.576 12.929 -19.670 1.00 68.88 86 ALA A CA 1
ATOM 690 C C . ALA A 1 86 ? 1.174 13.002 -21.156 1.00 68.88 86 ALA A C 1
ATOM 692 O O . ALA A 1 86 ? 1.203 14.080 -21.754 1.00 68.88 86 ALA A O 1
ATOM 693 N N . GLY A 1 87 ? 0.707 11.889 -21.733 1.00 62.38 87 GLY A N 1
ATOM 694 C CA . GLY A 1 87 ? 0.178 11.837 -23.098 1.00 62.38 87 GLY A CA 1
ATOM 695 C C . GLY A 1 87 ? -1.085 12.686 -23.290 1.00 62.38 87 GLY A C 1
ATOM 696 O O . GLY A 1 87 ? -1.195 13.422 -24.271 1.00 62.38 87 GLY A O 1
ATOM 697 N N . ARG A 1 88 ? -2.013 12.671 -22.322 1.00 58.69 88 ARG A N 1
ATOM 698 C CA . ARG A 1 88 ? -3.225 13.513 -22.334 1.00 58.69 88 ARG A CA 1
ATOM 699 C C . ARG A 1 88 ? -2.917 15.012 -22.281 1.00 58.69 88 ARG A C 1
ATOM 701 O O . ARG A 1 88 ? -3.551 15.781 -22.998 1.00 58.69 88 ARG A O 1
ATOM 708 N N . GLN A 1 89 ? -1.935 15.438 -21.485 1.00 56.28 89 GLN A N 1
ATOM 709 C CA . GLN A 1 89 ? -1.521 16.849 -21.408 1.00 56.28 89 GLN A CA 1
ATOM 710 C C . GLN A 1 89 ? -0.935 17.361 -22.737 1.00 56.28 89 GLN A C 1
ATOM 712 O O . GLN A 1 89 ? -1.130 18.525 -23.086 1.00 56.28 89 GLN A O 1
ATOM 717 N N . SER A 1 90 ? -0.262 16.498 -23.506 1.00 55.34 90 SER A N 1
ATOM 718 C CA . SER A 1 90 ? 0.263 16.845 -24.835 1.00 55.34 90 SER A CA 1
ATOM 719 C C . SER A 1 90 ? -0.859 17.172 -25.833 1.00 55.34 90 SER A C 1
ATOM 721 O O . SER A 1 90 ? -0.803 18.191 -26.520 1.00 55.34 90 SER A O 1
ATOM 723 N N . LEU A 1 91 ? -1.940 16.382 -25.830 1.00 55.34 91 LEU A N 1
ATOM 724 C CA . LEU A 1 91 ? -3.107 16.592 -26.700 1.00 55.34 91 LEU A CA 1
ATOM 725 C C . LEU A 1 91 ? -3.934 17.836 -26.323 1.00 55.34 91 LEU A C 1
ATOM 727 O O . LEU A 1 91 ? -4.534 18.472 -27.185 1.00 55.34 91 LEU A O 1
ATOM 731 N N . LEU A 1 92 ? -3.952 18.226 -25.044 1.00 54.75 92 LEU A N 1
ATOM 732 C CA . LEU A 1 92 ? -4.650 19.442 -24.601 1.00 54.75 92 LEU A CA 1
ATOM 733 C C . LEU A 1 92 ? -3.881 20.733 -24.928 1.00 54.75 92 LEU A C 1
ATOM 735 O O . LEU A 1 92 ? -4.487 21.804 -24.995 1.00 54.75 92 LEU A O 1
ATOM 739 N N . ARG A 1 93 ? -2.563 20.654 -25.157 1.00 55.00 93 ARG A N 1
ATOM 740 C CA . ARG A 1 93 ? -1.745 21.808 -25.565 1.00 55.00 93 ARG A CA 1
ATOM 741 C C . ARG A 1 93 ? -1.949 22.181 -27.033 1.00 55.00 93 ARG A C 1
ATOM 743 O O . ARG A 1 93 ? -1.949 23.367 -27.345 1.00 55.00 93 ARG A O 1
ATOM 750 N N . THR A 1 94 ? -2.189 21.212 -27.916 1.00 57.09 94 THR A N 1
ATOM 751 C CA . THR A 1 94 ? -2.406 21.476 -29.350 1.00 57.09 94 THR A CA 1
ATOM 752 C C . THR A 1 94 ? -3.800 22.029 -29.654 1.00 57.09 94 THR A C 1
ATOM 754 O O . THR A 1 94 ? -3.958 22.757 -30.624 1.00 57.09 94 THR A O 1
ATOM 757 N N . ALA A 1 95 ? -4.802 21.764 -28.808 1.00 54.38 95 ALA A N 1
ATOM 758 C CA . ALA A 1 95 ? -6.163 22.280 -28.995 1.00 54.38 95 ALA A CA 1
ATOM 759 C C . ALA A 1 95 ? -6.340 23.757 -28.580 1.00 54.38 95 ALA A C 1
ATOM 761 O O . ALA A 1 95 ? -7.263 24.420 -29.045 1.00 54.38 95 ALA A O 1
ATOM 762 N N . LYS A 1 96 ? -5.461 24.297 -27.723 1.00 57.75 96 LYS A N 1
ATOM 763 C CA . LYS A 1 96 ? -5.493 25.713 -27.297 1.00 57.75 96 LYS A CA 1
ATOM 764 C C . LYS A 1 96 ? -4.656 26.650 -28.180 1.00 57.75 96 LYS A C 1
ATOM 766 O O . LYS A 1 96 ? -4.711 27.856 -27.979 1.00 57.75 96 LYS A O 1
ATOM 771 N N . GLY A 1 97 ? -3.895 26.113 -29.138 1.00 54.94 97 GLY A N 1
ATOM 772 C CA . GLY A 1 97 ? -2.997 26.879 -30.013 1.00 54.94 97 GLY A CA 1
ATOM 773 C C . GLY A 1 97 ? -3.561 27.252 -31.390 1.00 54.94 97 GLY A C 1
ATOM 774 O O . GLY A 1 97 ? -2.830 27.827 -32.184 1.00 54.94 97 GLY A O 1
ATOM 775 N N . THR A 1 98 ? -4.820 26.920 -31.701 1.00 57.38 98 THR A N 1
ATOM 776 C CA . THR A 1 98 ? -5.437 27.139 -33.035 1.00 57.38 98 THR A CA 1
ATOM 777 C C . THR A 1 98 ? -6.602 28.141 -33.003 1.00 57.38 98 THR A C 1
ATOM 779 O O . THR A 1 98 ? -7.391 28.228 -33.935 1.00 57.38 98 THR A O 1
ATOM 782 N N . LEU A 1 99 ? -6.715 28.929 -31.935 1.00 55.09 99 LEU A N 1
ATOM 783 C CA . LEU A 1 99 ? -7.633 30.067 -31.861 1.00 55.09 99 LEU A CA 1
ATOM 784 C C . LEU A 1 99 ? -6.827 31.325 -31.538 1.00 55.09 99 LEU A C 1
ATOM 786 O O . LEU A 1 99 ? -6.797 31.728 -30.382 1.00 55.09 99 LEU A O 1
ATOM 790 N N . ILE A 1 100 ? -6.136 31.863 -32.546 1.00 46.16 100 ILE A N 1
ATOM 791 C CA . ILE A 1 100 ? -5.867 33.286 -32.840 1.00 46.16 100 ILE A CA 1
ATOM 792 C C . ILE A 1 100 ? -5.471 33.338 -34.318 1.00 46.16 100 ILE A C 1
ATOM 794 O O . ILE A 1 100 ? -4.607 32.522 -34.714 1.00 46.16 100 ILE A O 1
#

InterPro domains:
  IPR052060 Bromodomain and WD repeat-containing [PTHR16266] (13-79)
  IPR057452 BRWD/PHIP, N-terminal domain [PF25437] (5-79)

Radius of gyration: 18.13 Å; chains: 1; bounding box: 37×44×50 Å

Foldseek 3Di:
DPPDPPPDDDDPLVVLVVLLLVLLLCCVDPNVVVSVVSLVVCVVVVSHDFDQDPVRDTHRDHSVVVCVVVVVDDSCPVVVVVVVVVVVVVVVVVVVPPDD

Secondary structure (DSSP, 8-state):
---SSTTS-SPPHHHHHHHHHHHHHHHHSTTHHHHHHHHHHHHHTT-S-PEEPTTS-EE---HHHHHHHTTTS-TTHHHHHHHHHHHHHHHHHHHTSS--

pLDDT: mean 73.05, std 14.05, range [34.91, 92.88]